Protein AF-A0A7J9X0Z9-F1 (afdb_monomer)

Secondary structure (DSSP, 8-state):
----GGGBTTTTSHHHHTSHHHHHHS--SS-----GGGHHHHHHHHHTT-S------BPP--------S----------------

Radius of gyration: 28.37 Å; Cα contacts (8 Å, |Δi|>4): 28; chains: 1; bounding box: 84×36×65 Å

Solvent-accessible surface area (backbone atoms only — not comparable to full-atom values): 6031 Å² total; per-residue (Å²): 139,85,87,61,62,85,50,29,59,50,52,91,39,78,65,41,70,77,26,71,66,43,49,70,77,55,58,69,98,60,88,85,86,74,63,76,84,49,51,62,59,52,51,51,37,44,73,70,60,74,46,81,78,92,66,92,48,72,44,82,76,78,91,77,69,80,81,88,76,76,96,74,74,85,74,83,80,86,82,76,81,89,85,90,134

pLDDT: mean 75.95, std 17.42, range [38.81, 95.81]

Sequence (85 aa):
MRIDCTQCEMYQSEHCEDCLVTAVLHPPAGPVEIDQDLDPPLRELAGAGLIPVLKFRPRPQSRDEPDARGTGSAGPQNCLDRKAN

Mean predicted aligned error: 14.18 Å

Structure (mmCIF, N/CA/C/O backbone):
data_AF-A0A7J9X0Z9-F1
#
_entry.id   AF-A0A7J9X0Z9-F1
#
loop_
_atom_site.group_PDB
_atom_site.id
_atom_site.type_symbol
_atom_site.label_atom_id
_atom_site.label_alt_id
_atom_site.label_comp_id
_atom_site.label_asym_id
_atom_site.label_entity_id
_atom_site.label_seq_id
_atom_site.pdbx_PDB_ins_code
_atom_site.Cartn_x
_atom_site.Cartn_y
_atom_site.Cartn_z
_atom_site.occupancy
_atom_site.B_iso_or_equiv
_atom_site.auth_seq_id
_atom_site.auth_comp_id
_atom_site.auth_asym_id
_atom_site.auth_atom_id
_atom_site.pdbx_PDB_model_num
ATOM 1 N N . MET A 1 1 ? -11.803 -17.948 -0.192 1.00 64.81 1 MET A N 1
ATOM 2 C CA . MET A 1 1 ? -11.459 -16.771 0.635 1.00 64.81 1 MET A CA 1
ATOM 3 C C . MET A 1 1 ? -12.256 -15.594 0.080 1.00 64.81 1 MET A C 1
ATOM 5 O O . MET A 1 1 ? -12.219 -15.415 -1.129 1.00 64.81 1 MET A O 1
ATOM 9 N N . ARG A 1 2 ? -13.051 -14.883 0.890 1.00 78.00 2 ARG A N 1
ATOM 10 C CA . ARG A 1 2 ? -13.901 -13.767 0.430 1.00 78.00 2 ARG A CA 1
ATOM 11 C C . ARG A 1 2 ? -13.471 -12.503 1.166 1.00 78.00 2 ARG A C 1
ATOM 13 O O . ARG A 1 2 ? -13.482 -12.501 2.391 1.00 78.00 2 ARG A O 1
ATOM 20 N N . ILE A 1 3 ? -13.068 -11.482 0.419 1.00 84.56 3 ILE A N 1
ATOM 21 C CA . ILE A 1 3 ? -12.743 -10.159 0.958 1.00 84.56 3 ILE A CA 1
ATOM 22 C C . ILE A 1 3 ? -14.004 -9.301 0.839 1.00 84.56 3 ILE A C 1
ATOM 24 O O . ILE A 1 3 ? -14.614 -9.255 -0.228 1.00 84.56 3 ILE A O 1
ATOM 28 N N . ASP A 1 4 ? -14.401 -8.655 1.933 1.00 88.62 4 ASP A N 1
ATOM 29 C CA . ASP A 1 4 ? -15.462 -7.648 1.950 1.00 88.62 4 ASP A CA 1
ATOM 30 C C . ASP A 1 4 ? -14.834 -6.280 2.228 1.00 88.62 4 ASP A C 1
ATOM 32 O O . ASP A 1 4 ? -14.434 -5.978 3.355 1.00 88.62 4 ASP A O 1
ATOM 36 N N . CYS A 1 5 ? -14.715 -5.456 1.184 1.00 88.50 5 CYS A N 1
ATOM 37 C CA . CYS A 1 5 ? -14.092 -4.140 1.289 1.00 88.50 5 CYS A CA 1
ATOM 38 C C . CYS A 1 5 ? -14.857 -3.202 2.230 1.00 88.50 5 CYS A C 1
ATOM 40 O O . CYS A 1 5 ? -14.227 -2.339 2.829 1.00 88.50 5 CYS A O 1
ATOM 42 N N . THR A 1 6 ? -16.167 -3.384 2.427 1.00 90.44 6 THR A N 1
ATOM 43 C CA . THR A 1 6 ? -16.968 -2.513 3.310 1.00 90.44 6 THR A CA 1
ATOM 44 C C . THR A 1 6 ? -16.598 -2.676 4.786 1.00 90.44 6 THR A C 1
ATOM 46 O O . THR A 1 6 ? -16.751 -1.751 5.585 1.00 90.44 6 THR A O 1
ATOM 49 N N . GLN A 1 7 ? -16.036 -3.833 5.140 1.00 91.25 7 GLN A N 1
ATOM 50 C CA . GLN A 1 7 ? -15.530 -4.131 6.477 1.00 91.25 7 GLN A CA 1
ATOM 51 C C . GLN A 1 7 ? -14.095 -3.636 6.693 1.00 91.25 7 GLN A C 1
ATOM 53 O O . GLN A 1 7 ? -13.586 -3.732 7.809 1.00 91.25 7 GLN A O 1
ATOM 58 N N . CYS A 1 8 ? -13.431 -3.118 5.656 1.00 89.88 8 CYS A N 1
ATOM 59 C CA . CYS A 1 8 ? -12.089 -2.567 5.770 1.00 89.88 8 CYS A CA 1
ATOM 60 C C . CYS A 1 8 ? -12.131 -1.193 6.452 1.00 89.88 8 CYS A C 1
ATOM 62 O O . CYS A 1 8 ? -12.980 -0.348 6.152 1.00 89.88 8 CYS A O 1
ATOM 64 N N . GLU A 1 9 ? -11.175 -0.947 7.338 1.00 91.06 9 GLU A N 1
ATOM 65 C CA . GLU A 1 9 ? -10.927 0.365 7.937 1.00 91.06 9 GLU A CA 1
ATOM 66 C C . GLU A 1 9 ? -10.590 1.417 6.869 1.00 91.06 9 GLU A C 1
ATOM 68 O O . GLU A 1 9 ? -11.031 2.556 6.968 1.00 91.06 9 GLU A O 1
ATOM 73 N N . MET A 1 10 ? -9.896 1.006 5.802 1.00 89.31 10 MET A N 1
ATOM 74 C CA . MET A 1 10 ? -9.483 1.875 4.695 1.00 89.31 10 MET A CA 1
ATOM 75 C C . MET A 1 10 ? -10.567 2.070 3.624 1.00 89.31 10 MET A C 1
ATOM 77 O O . MET A 1 10 ? -10.295 2.664 2.591 1.00 89.31 10 MET A O 1
ATOM 81 N N . TYR A 1 11 ? -11.785 1.550 3.804 1.00 91.06 11 TYR A N 1
ATOM 82 C CA . TYR A 1 11 ? -12.831 1.659 2.781 1.00 91.06 11 TYR A CA 1
ATOM 83 C C . TYR A 1 11 ? -13.129 3.126 2.429 1.00 91.06 11 TYR A C 1
ATOM 85 O O . TYR A 1 11 ? -13.417 3.917 3.325 1.00 91.06 11 TYR A O 1
ATOM 93 N N . GLN A 1 12 ? -13.095 3.457 1.131 1.00 90.31 12 GLN A N 1
ATOM 94 C CA . GLN A 1 12 ? -13.284 4.814 0.584 1.00 90.31 12 GLN A CA 1
ATOM 95 C C . GLN A 1 12 ? -12.225 5.851 1.006 1.00 90.31 12 GLN A C 1
ATOM 97 O O . GLN A 1 12 ? -12.440 7.046 0.816 1.00 90.31 12 GLN A O 1
ATOM 102 N N . SER A 1 13 ? -11.085 5.423 1.554 1.00 89.62 13 SER A N 1
ATOM 103 C CA . SER A 1 13 ? -9.916 6.297 1.691 1.00 89.62 13 SER A CA 1
ATOM 104 C C . SER A 1 13 ? -9.053 6.265 0.428 1.00 89.62 13 SER A C 1
ATOM 106 O O . SER A 1 13 ? -9.190 5.371 -0.408 1.00 89.62 13 SER A O 1
ATOM 108 N N . GLU A 1 14 ? -8.110 7.202 0.320 1.00 87.50 14 GLU A N 1
ATOM 109 C CA . GLU A 1 14 ? -7.097 7.217 -0.748 1.00 87.50 14 GLU A CA 1
ATOM 110 C C . GLU A 1 14 ? -6.292 5.904 -0.816 1.00 87.50 14 GLU A C 1
ATOM 112 O O . GLU A 1 14 ? -5.965 5.414 -1.893 1.00 87.50 14 GLU A O 1
ATOM 117 N N . HIS A 1 15 ? -6.067 5.247 0.327 1.00 85.56 15 HIS A N 1
ATOM 118 C CA . HIS A 1 15 ? -5.395 3.947 0.387 1.00 85.56 15 HIS A CA 1
ATOM 119 C C . HIS A 1 15 ? -6.239 2.793 -0.179 1.00 85.56 15 HIS A C 1
ATOM 121 O O . HIS A 1 15 ? -5.706 1.717 -0.451 1.00 85.56 15 HIS A O 1
ATOM 127 N N . CYS A 1 16 ? -7.555 2.973 -0.331 1.00 85.94 16 CYS A N 1
ATOM 128 C CA . CYS A 1 16 ? -8.421 1.979 -0.962 1.00 85.94 16 CYS A CA 1
ATOM 129 C C . CYS A 1 16 ? -8.182 1.898 -2.472 1.00 85.94 16 CYS A C 1
ATOM 131 O O . CYS A 1 16 ? -8.331 0.825 -3.057 1.00 85.94 16 CYS A O 1
ATOM 133 N N . GLU A 1 17 ? -7.831 3.019 -3.100 1.00 82.62 17 GLU A N 1
ATOM 134 C CA . GLU A 1 17 ? -7.614 3.091 -4.546 1.00 82.62 17 GLU A CA 1
ATOM 135 C C . GLU A 1 17 ? -6.327 2.356 -4.941 1.00 82.62 17 GLU A C 1
ATOM 137 O O . GLU A 1 17 ? -6.318 1.644 -5.942 1.00 82.62 17 GLU A O 1
ATOM 142 N N . ASP A 1 18 ? -5.308 2.398 -4.079 1.00 81.44 18 ASP A N 1
ATOM 143 C CA . ASP A 1 18 ? -4.031 1.680 -4.223 1.00 81.44 18 ASP A CA 1
ATOM 144 C C . ASP A 1 18 ? -3.991 0.337 -3.455 1.00 81.44 18 ASP A C 1
ATOM 146 O O . ASP A 1 18 ? -2.949 -0.151 -3.017 1.00 81.44 18 ASP A O 1
ATOM 150 N N . CYS A 1 19 ? -5.150 -0.284 -3.215 1.00 84.81 19 CYS A N 1
ATOM 151 C CA . CYS A 1 19 ? -5.192 -1.554 -2.494 1.00 84.81 19 CYS A CA 1
ATOM 152 C C . CYS A 1 19 ? -4.931 -2.762 -3.414 1.00 84.81 19 CYS A C 1
ATOM 154 O O . CYS A 1 19 ? -5.272 -2.767 -4.597 1.00 84.81 19 CYS A O 1
ATOM 156 N N . LEU A 1 20 ? -4.426 -3.862 -2.835 1.00 84.56 20 LEU A N 1
ATOM 157 C CA . LEU A 1 20 ? -4.225 -5.138 -3.545 1.00 84.56 20 LEU A CA 1
ATOM 158 C C . LEU A 1 20 ? -5.483 -5.606 -4.295 1.00 84.56 20 LEU A C 1
ATOM 160 O O . LEU A 1 20 ? -5.384 -6.187 -5.371 1.00 84.56 20 LEU A O 1
ATOM 164 N N . VAL A 1 21 ? -6.671 -5.369 -3.726 1.00 87.56 21 VAL A N 1
ATOM 165 C CA . VAL A 1 21 ? -7.941 -5.772 -4.347 1.00 87.56 21 VAL A CA 1
ATOM 166 C C . VAL A 1 21 ? -8.151 -5.032 -5.666 1.00 87.56 21 VAL A C 1
ATOM 168 O O . VAL A 1 21 ? -8.567 -5.659 -6.636 1.00 87.56 21 VAL A O 1
ATOM 171 N N . THR A 1 22 ? -7.805 -3.744 -5.743 1.00 83.38 22 THR A N 1
ATOM 172 C CA . THR A 1 22 ? -7.866 -2.977 -6.992 1.00 83.38 22 THR A CA 1
ATOM 173 C C . THR A 1 22 ? -6.959 -3.593 -8.051 1.00 83.38 22 THR A C 1
ATOM 175 O O . THR A 1 22 ? -7.436 -3.854 -9.152 1.00 83.38 22 THR A O 1
ATOM 178 N N . ALA A 1 23 ? -5.705 -3.907 -7.708 1.00 82.25 23 ALA A N 1
ATOM 179 C CA . ALA A 1 23 ? -4.745 -4.517 -8.632 1.00 82.25 23 ALA A CA 1
ATOM 180 C C . ALA A 1 23 ? -5.172 -5.917 -9.114 1.00 82.25 23 ALA A C 1
ATOM 182 O O . ALA A 1 23 ? -4.932 -6.279 -10.261 1.00 82.25 23 ALA A O 1
ATOM 183 N N . VAL A 1 24 ? -5.830 -6.709 -8.259 1.00 85.00 24 VAL A N 1
ATOM 184 C CA . VAL A 1 24 ? -6.350 -8.038 -8.631 1.00 85.00 24 VAL A CA 1
ATOM 185 C C . VAL A 1 24 ? -7.577 -7.936 -9.540 1.00 85.00 24 VAL A C 1
ATOM 187 O O . VAL A 1 24 ? -7.725 -8.742 -10.456 1.00 85.00 24 VAL A O 1
ATOM 190 N N . LEU A 1 25 ? -8.473 -6.979 -9.284 1.00 86.44 25 LEU A N 1
ATOM 191 C CA . LEU A 1 25 ? -9.692 -6.793 -10.081 1.00 86.44 25 LEU A CA 1
ATOM 192 C C . LEU A 1 25 ? -9.428 -6.067 -11.404 1.00 86.44 25 LEU A C 1
ATOM 194 O O . LEU A 1 25 ? -10.125 -6.316 -12.385 1.00 86.44 25 LEU A O 1
ATOM 198 N N . HIS A 1 26 ? -8.421 -5.199 -11.430 1.00 84.44 26 HIS A N 1
ATOM 199 C CA . HIS A 1 26 ? -8.001 -4.430 -12.596 1.00 84.44 26 HIS A CA 1
ATOM 200 C C . HIS A 1 26 ? -6.512 -4.678 -12.845 1.00 84.44 26 HIS A C 1
ATOM 202 O O . HIS A 1 26 ? -5.689 -3.785 -12.624 1.00 84.44 26 HIS A O 1
ATOM 208 N N . PRO A 1 27 ? -6.142 -5.900 -13.262 1.00 81.94 27 PRO A N 1
ATOM 209 C CA . PRO A 1 27 ? -4.754 -6.193 -13.550 1.00 81.94 27 PRO A CA 1
ATOM 210 C C . PRO A 1 27 ? -4.262 -5.303 -14.700 1.00 81.94 27 PRO A C 1
ATOM 212 O O . PRO A 1 27 ? -5.037 -4.982 -15.612 1.00 81.94 27 PRO A O 1
ATOM 215 N N . PRO A 1 28 ? -2.980 -4.901 -14.689 1.00 80.88 28 PRO A N 1
ATOM 216 C CA . PRO A 1 28 ? -2.387 -4.203 -15.818 1.00 80.88 28 PRO A CA 1
ATOM 217 C C . PRO A 1 28 ? -2.549 -5.032 -17.098 1.00 80.88 28 PRO A C 1
ATOM 219 O O . PRO A 1 28 ? -2.550 -6.262 -17.073 1.00 80.88 28 PRO A O 1
ATOM 222 N N . ALA A 1 29 ? -2.680 -4.349 -18.236 1.00 84.38 29 ALA A N 1
ATOM 223 C CA . ALA A 1 29 ? -2.973 -4.984 -19.524 1.00 84.38 29 ALA A CA 1
ATOM 224 C C . ALA A 1 29 ? -1.874 -5.951 -20.020 1.00 84.38 29 ALA A C 1
ATOM 226 O O . ALA A 1 29 ? -2.086 -6.668 -20.995 1.00 84.38 29 ALA A O 1
ATOM 227 N N . GLY A 1 30 ? -0.709 -5.965 -19.369 1.00 85.56 30 GLY A N 1
ATOM 228 C CA . GLY A 1 30 ? 0.421 -6.822 -19.702 1.00 85.56 30 GLY A CA 1
ATOM 229 C C . GLY A 1 30 ? 1.138 -7.348 -18.457 1.00 85.56 30 GLY A C 1
ATOM 230 O O . GLY A 1 30 ? 0.869 -6.886 -17.344 1.00 85.56 30 GLY A O 1
ATOM 231 N N . PRO A 1 31 ? 2.043 -8.324 -18.640 1.00 81.81 31 PRO A N 1
ATOM 232 C CA . PRO A 1 31 ? 2.836 -8.871 -17.550 1.00 81.81 31 PRO A CA 1
ATOM 233 C C . PRO A 1 31 ? 3.743 -7.795 -16.949 1.00 81.81 31 PRO A C 1
ATOM 235 O O . PRO A 1 31 ? 4.313 -6.965 -17.660 1.00 81.81 31 PRO A O 1
ATOM 238 N N . VAL A 1 32 ? 3.872 -7.828 -15.624 1.00 83.25 32 VAL A N 1
ATOM 239 C CA . VAL A 1 32 ? 4.874 -7.051 -14.895 1.00 83.25 32 VAL A CA 1
ATOM 240 C C . VAL A 1 32 ? 6.074 -7.965 -14.686 1.00 83.25 32 VAL A C 1
ATOM 242 O O . VAL A 1 32 ? 6.009 -8.894 -13.885 1.00 83.25 32 VAL A O 1
ATOM 245 N N . GLU A 1 33 ? 7.145 -7.714 -15.432 1.00 87.75 33 GLU A N 1
ATOM 246 C CA 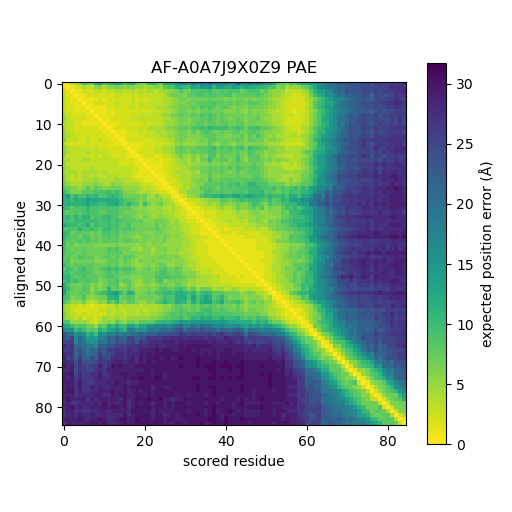. GLU A 1 33 ? 8.410 -8.434 -15.292 1.00 87.75 33 GLU A CA 1
ATOM 247 C C . GLU A 1 33 ? 9.253 -7.765 -14.201 1.00 87.75 33 GLU A C 1
ATOM 249 O O . GLU A 1 33 ? 9.534 -6.565 -14.266 1.00 87.75 33 GLU A O 1
ATOM 254 N N . ILE A 1 34 ? 9.647 -8.540 -13.193 1.00 87.06 34 ILE A N 1
ATOM 255 C CA . ILE A 1 34 ? 10.583 -8.118 -12.147 1.00 87.06 34 ILE A CA 1
ATOM 256 C C . ILE A 1 34 ? 11.848 -8.946 -12.337 1.00 87.06 34 ILE A C 1
ATOM 258 O O . ILE A 1 34 ? 11.787 -10.174 -12.352 1.00 87.06 34 ILE A O 1
ATOM 262 N N . ASP A 1 35 ? 12.979 -8.266 -12.512 1.00 92.19 35 ASP A N 1
ATOM 263 C CA . ASP A 1 35 ? 14.272 -8.925 -12.680 1.00 92.19 35 ASP A CA 1
ATOM 264 C C . ASP A 1 35 ? 14.630 -9.737 -11.424 1.00 92.19 35 ASP A C 1
ATOM 266 O O . ASP A 1 35 ? 14.429 -9.275 -10.299 1.00 92.19 35 ASP A O 1
ATOM 270 N N . GLN A 1 36 ? 15.188 -10.932 -11.612 1.00 91.88 36 GLN A N 1
ATOM 271 C CA . GLN A 1 36 ? 15.621 -11.808 -10.520 1.00 91.88 36 GLN A CA 1
ATOM 272 C C . GLN A 1 36 ? 16.698 -11.145 -9.653 1.00 91.88 36 GLN A C 1
ATOM 274 O O . GLN A 1 36 ? 16.763 -11.397 -8.450 1.00 91.88 36 GLN A O 1
ATOM 279 N N . ASP A 1 37 ? 17.497 -10.246 -10.228 1.00 95.81 37 ASP A N 1
ATOM 280 C CA . ASP A 1 37 ? 18.509 -9.492 -9.485 1.00 95.81 37 ASP A CA 1
ATOM 281 C C . ASP A 1 37 ? 17.893 -8.483 -8.492 1.00 95.81 37 ASP A C 1
ATOM 283 O O . ASP A 1 37 ? 18.581 -8.000 -7.587 1.00 95.81 37 ASP A O 1
ATOM 287 N N . LEU A 1 38 ? 16.591 -8.181 -8.606 1.00 93.75 38 LEU A N 1
ATOM 288 C CA . LEU A 1 38 ? 15.864 -7.322 -7.664 1.00 93.75 38 LEU A CA 1
ATOM 289 C C . LEU A 1 38 ? 15.346 -8.074 -6.431 1.00 93.75 38 LEU A C 1
ATOM 291 O O . LEU A 1 38 ? 15.008 -7.425 -5.437 1.00 93.75 38 LEU A O 1
ATOM 295 N N . ASP A 1 39 ? 15.328 -9.408 -6.431 1.00 91.38 39 ASP A N 1
ATOM 296 C CA . ASP A 1 39 ? 14.824 -10.189 -5.295 1.00 91.38 39 ASP A CA 1
ATOM 297 C C . ASP A 1 39 ? 15.600 -9.931 -3.986 1.00 91.38 39 ASP A C 1
ATOM 299 O O . ASP A 1 39 ? 14.958 -9.685 -2.954 1.00 91.38 39 ASP A O 1
ATOM 303 N N . PRO A 1 40 ? 16.954 -9.952 -3.961 1.00 94.81 40 PRO A N 1
ATOM 304 C CA . PRO A 1 40 ? 17.695 -9.705 -2.726 1.00 94.81 40 PRO A CA 1
ATOM 305 C C . PRO A 1 40 ? 17.468 -8.291 -2.154 1.00 94.81 40 PRO A C 1
ATOM 307 O O . PRO A 1 40 ? 17.097 -8.203 -0.979 1.00 94.81 40 PRO A O 1
ATOM 310 N N . PRO A 1 41 ? 17.575 -7.195 -2.939 1.00 94.81 41 PRO A N 1
ATOM 311 C CA . PRO A 1 41 ? 17.256 -5.850 -2.455 1.00 94.81 41 PRO A CA 1
ATOM 312 C C . PRO A 1 41 ? 15.817 -5.706 -1.948 1.00 94.81 41 PRO A C 1
ATOM 314 O O . PRO A 1 41 ? 15.591 -5.109 -0.895 1.00 94.81 41 PRO A O 1
ATOM 317 N N . LEU A 1 42 ? 14.828 -6.279 -2.645 1.00 92.00 42 LEU A N 1
ATOM 318 C CA . LEU A 1 42 ? 13.427 -6.229 -2.209 1.00 92.00 42 LEU A CA 1
ATOM 319 C C . LEU A 1 42 ? 13.231 -6.930 -0.861 1.00 92.00 42 LEU A C 1
ATOM 321 O O . LEU A 1 42 ? 12.502 -6.432 0.002 1.00 92.00 42 LEU A O 1
ATOM 325 N N . ARG A 1 43 ? 13.911 -8.059 -0.639 1.00 90.69 43 ARG A N 1
ATOM 326 C CA . ARG A 1 43 ? 13.876 -8.766 0.645 1.00 90.69 43 ARG A CA 1
ATOM 327 C C . ARG A 1 43 ? 14.510 -7.946 1.771 1.00 90.69 43 ARG A C 1
ATOM 329 O O . ARG A 1 43 ? 13.962 -7.937 2.874 1.00 90.69 43 ARG A O 1
ATOM 336 N N . GLU A 1 44 ? 15.615 -7.251 1.515 1.00 95.12 44 GLU A N 1
ATOM 337 C CA . GLU A 1 44 ? 16.241 -6.359 2.500 1.00 95.12 44 GLU A CA 1
ATOM 338 C C . GLU A 1 44 ? 15.332 -5.181 2.860 1.00 95.12 44 GLU A C 1
ATOM 340 O O . GLU A 1 44 ? 15.112 -4.912 4.043 1.00 95.12 44 GLU A O 1
ATOM 345 N N . LEU A 1 45 ? 14.726 -4.531 1.862 1.00 93.69 45 LEU A N 1
ATOM 346 C CA . LEU A 1 45 ? 13.778 -3.434 2.076 1.00 93.69 45 LEU A CA 1
ATOM 347 C C . LEU A 1 45 ? 12.545 -3.887 2.871 1.00 93.69 45 LEU A C 1
ATOM 349 O O . LEU A 1 45 ? 12.095 -3.180 3.776 1.00 93.69 45 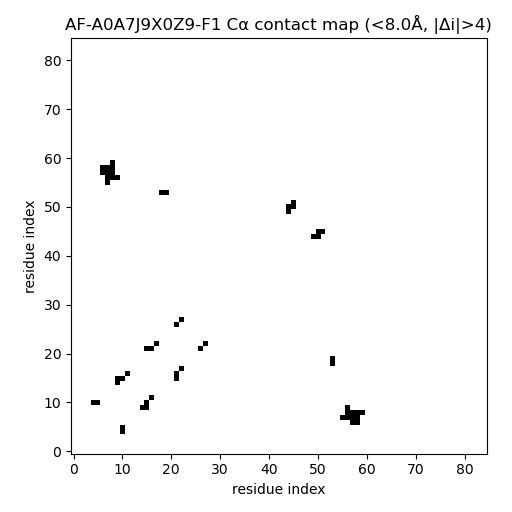LEU A O 1
ATOM 353 N N . ALA A 1 46 ? 12.017 -5.078 2.578 1.00 90.06 46 ALA A N 1
ATOM 354 C CA . ALA A 1 46 ? 10.927 -5.672 3.347 1.00 90.06 46 ALA A CA 1
ATOM 355 C C . ALA A 1 46 ? 11.347 -5.967 4.797 1.00 90.06 46 ALA A C 1
ATOM 357 O O . ALA A 1 46 ? 10.602 -5.656 5.727 1.00 90.06 46 ALA A O 1
ATOM 358 N N . GLY A 1 47 ? 12.550 -6.515 5.002 1.00 89.00 47 GLY A N 1
ATOM 359 C CA . GLY A 1 47 ? 13.117 -6.764 6.331 1.00 89.00 47 GLY A CA 1
ATOM 360 C C . GLY A 1 47 ? 13.345 -5.485 7.142 1.00 89.00 47 GLY A C 1
ATOM 361 O O . GLY A 1 47 ? 13.150 -5.487 8.356 1.00 89.00 47 GLY A O 1
ATOM 362 N N . ALA A 1 48 ? 13.685 -4.384 6.472 1.00 94.62 48 ALA A N 1
ATOM 363 C CA . ALA A 1 48 ? 13.829 -3.057 7.067 1.00 94.62 48 ALA A CA 1
ATOM 364 C C . ALA A 1 48 ? 12.487 -2.333 7.305 1.00 94.62 48 ALA A C 1
ATOM 366 O O . ALA A 1 48 ? 12.475 -1.241 7.872 1.00 94.62 48 ALA A O 1
ATOM 367 N N . GLY A 1 49 ? 11.357 -2.908 6.876 1.00 89.06 49 GLY A N 1
ATOM 368 C CA . GLY A 1 49 ? 10.031 -2.295 7.005 1.00 89.06 49 GLY A CA 1
ATOM 369 C C . GLY A 1 49 ? 9.770 -1.136 6.037 1.00 89.06 49 GLY A C 1
ATOM 370 O O . GLY A 1 49 ? 8.816 -0.387 6.234 1.00 89.06 49 GLY A O 1
ATOM 371 N N . LEU A 1 50 ? 10.594 -0.987 4.996 1.00 90.12 50 LEU A N 1
ATOM 372 C CA . LEU A 1 50 ? 10.458 0.055 3.971 1.00 90.12 50 LEU A CA 1
ATOM 373 C C . LEU A 1 50 ? 9.457 -0.320 2.871 1.00 90.12 50 LEU A C 1
ATOM 375 O O . LEU A 1 50 ? 9.040 0.540 2.101 1.00 90.12 50 LEU A O 1
ATOM 379 N N . ILE A 1 51 ? 9.050 -1.590 2.814 1.00 87.19 51 ILE A N 1
ATOM 380 C CA . ILE A 1 51 ? 7.952 -2.062 1.968 1.00 87.19 51 ILE A CA 1
ATOM 381 C C . ILE A 1 51 ? 6.732 -2.308 2.866 1.00 87.19 51 ILE A C 1
ATOM 383 O O . ILE A 1 51 ? 6.776 -3.202 3.720 1.00 87.19 51 ILE A O 1
ATOM 387 N N . PRO A 1 52 ? 5.637 -1.542 2.704 1.00 74.19 52 PRO A N 1
ATOM 388 C CA . PRO A 1 52 ? 4.425 -1.727 3.489 1.00 74.19 52 PRO A CA 1
ATOM 389 C C . PRO A 1 52 ? 3.831 -3.118 3.273 1.00 74.19 52 PRO A C 1
ATOM 391 O O . PRO A 1 52 ? 3.621 -3.561 2.144 1.00 74.19 52 PRO A O 1
ATOM 394 N N . VAL A 1 53 ? 3.498 -3.810 4.363 1.00 70.56 53 VAL A N 1
ATOM 395 C CA . VAL A 1 53 ? 2.794 -5.090 4.253 1.00 70.56 53 VAL A CA 1
ATOM 396 C C . VAL A 1 53 ? 1.319 -4.808 3.995 1.00 70.56 53 VAL A C 1
ATOM 398 O O . VAL A 1 53 ? 0.609 -4.353 4.895 1.00 70.56 53 VAL A O 1
ATOM 401 N N . LEU A 1 54 ? 0.847 -5.106 2.783 1.00 69.31 54 LEU A N 1
ATOM 402 C CA . LEU A 1 54 ? -0.570 -5.023 2.434 1.00 69.31 54 LEU A CA 1
ATOM 403 C C . LEU A 1 54 ? -1.356 -6.021 3.294 1.00 69.31 54 LEU A C 1
ATOM 405 O O . LEU A 1 54 ? -1.340 -7.230 3.061 1.00 69.31 54 LEU A O 1
ATOM 409 N N . LYS A 1 55 ? -2.024 -5.520 4.335 1.00 74.88 55 LYS A N 1
ATOM 410 C CA . LYS A 1 55 ? -2.867 -6.320 5.227 1.00 74.88 55 LYS A CA 1
ATOM 411 C C . LYS A 1 55 ? -4.249 -5.703 5.307 1.00 74.88 55 LYS A C 1
ATOM 413 O O . LYS A 1 55 ? -4.385 -4.514 5.576 1.00 74.88 55 LYS A O 1
ATOM 418 N N . PHE A 1 56 ? -5.268 -6.542 5.146 1.00 83.50 56 PHE A N 1
ATOM 419 C CA . PHE A 1 56 ? -6.638 -6.164 5.459 1.00 83.50 56 PHE A CA 1
ATOM 420 C C . PHE A 1 56 ? -6.733 -5.766 6.937 1.00 83.50 56 PHE A C 1
ATOM 422 O O . PHE A 1 56 ? -6.358 -6.540 7.824 1.00 83.50 56 PHE A O 1
ATOM 429 N N . ARG A 1 57 ? -7.219 -4.551 7.192 1.00 86.00 57 ARG A N 1
ATOM 430 C CA . ARG A 1 57 ? -7.485 -4.037 8.535 1.00 86.00 57 ARG A CA 1
ATOM 431 C C . ARG A 1 57 ? -8.998 -4.014 8.741 1.00 86.00 57 ARG A C 1
ATOM 433 O O . ARG A 1 57 ? -9.661 -3.205 8.095 1.00 86.00 57 ARG A O 1
ATOM 440 N N . PRO A 1 58 ? -9.568 -4.912 9.563 1.00 88.00 58 PRO A N 1
ATOM 441 C CA . PRO A 1 58 ? -10.991 -4.863 9.862 1.00 88.00 58 PRO A CA 1
ATOM 442 C C . PRO A 1 58 ? -11.314 -3.573 10.617 1.00 88.00 58 PRO A C 1
ATOM 444 O O . PRO A 1 58 ? -10.601 -3.205 11.550 1.00 88.00 58 PRO A O 1
ATOM 447 N N . ARG A 1 59 ? -12.406 -2.911 10.234 1.00 89.19 59 ARG A N 1
ATOM 448 C CA . ARG A 1 59 ? -12.934 -1.746 10.942 1.00 89.19 59 ARG A CA 1
ATOM 449 C C . ARG A 1 59 ? -13.225 -2.128 12.400 1.00 89.19 59 ARG A C 1
ATOM 451 O O . ARG A 1 59 ? -13.820 -3.188 12.629 1.00 89.19 59 ARG A O 1
ATOM 458 N N . PRO A 1 60 ? -12.860 -1.291 13.387 1.00 82.06 60 PRO A N 1
ATOM 459 C CA . PRO A 1 60 ? -13.291 -1.515 14.758 1.00 82.06 60 PRO A CA 1
ATOM 460 C C . PRO A 1 60 ? -14.821 -1.522 14.786 1.00 82.06 60 PRO A C 1
ATOM 462 O O . PRO A 1 60 ? -15.467 -0.553 14.391 1.00 82.06 60 PRO A O 1
ATOM 465 N N . GLN A 1 61 ? -15.413 -2.641 15.202 1.00 70.12 61 GLN A N 1
ATOM 466 C CA . GLN A 1 61 ? -16.850 -2.698 15.437 1.00 70.12 61 GLN A CA 1
ATOM 467 C C . GLN A 1 61 ? -17.146 -1.743 16.593 1.00 70.12 61 GLN A C 1
ATOM 469 O O . GLN A 1 61 ? -16.661 -1.967 17.703 1.00 70.12 61 GLN A O 1
ATOM 474 N N . SER A 1 62 ? -17.905 -0.677 16.346 1.00 60.47 62 SER A N 1
ATOM 475 C CA . SER A 1 62 ? -18.460 0.148 17.414 1.00 60.47 62 SER A CA 1
ATOM 476 C C . SER A 1 62 ? -19.421 -0.728 18.215 1.00 60.47 62 SER A C 1
ATOM 478 O O . SER A 1 62 ? -20.587 -0.881 17.857 1.00 60.47 62 SER A O 1
ATOM 480 N N . ARG A 1 63 ? -18.922 -1.372 19.272 1.00 58.56 63 ARG A N 1
ATOM 481 C CA . ARG A 1 63 ? -19.728 -2.088 20.268 1.00 58.56 63 ARG A CA 1
ATOM 482 C C . ARG A 1 63 ? -20.443 -1.088 21.180 1.00 58.56 63 ARG A C 1
ATOM 484 O O . ARG A 1 63 ? -20.316 -1.173 22.389 1.00 58.56 63 ARG A O 1
ATOM 491 N N . ASP A 1 64 ? -21.172 -0.154 20.589 1.00 53.97 64 ASP A N 1
ATOM 492 C CA . ASP A 1 64 ? -22.036 0.790 21.292 1.00 53.97 64 ASP A CA 1
ATOM 493 C C . ASP A 1 64 ? -23.282 1.035 20.439 1.00 53.97 64 ASP A C 1
ATOM 495 O O . ASP A 1 64 ? -23.576 2.142 20.005 1.00 53.97 64 ASP A O 1
ATOM 499 N N . GLU A 1 65 ? -24.029 -0.031 20.172 1.00 52.38 65 GLU A N 1
ATOM 500 C CA . GLU A 1 65 ? -25.472 0.103 20.034 1.00 52.38 65 GLU A CA 1
ATOM 501 C C . GLU A 1 65 ? -26.083 -0.957 20.954 1.00 52.38 65 GLU A C 1
ATOM 503 O O . GLU A 1 65 ? -25.881 -2.154 20.719 1.00 52.38 65 GLU A O 1
ATOM 508 N N . PRO A 1 66 ? -26.725 -0.565 22.073 1.00 52.00 66 PRO A N 1
ATOM 509 C CA . PRO A 1 66 ? -27.451 -1.521 22.881 1.00 52.00 66 PRO A CA 1
ATOM 510 C C . PRO A 1 66 ? -28.542 -2.097 21.989 1.00 52.00 66 PRO A C 1
ATOM 512 O O . PRO A 1 66 ? -29.322 -1.358 21.392 1.00 52.00 66 PRO A O 1
ATOM 515 N N . ASP A 1 67 ? -28.544 -3.420 21.890 1.00 53.06 67 ASP A N 1
ATOM 516 C CA . ASP A 1 67 ? -29.505 -4.237 21.166 1.00 53.06 67 ASP A CA 1
ATOM 517 C C . ASP A 1 67 ? -30.929 -3.937 21.672 1.00 53.06 67 ASP A C 1
ATOM 519 O O . ASP A 1 67 ? -31.477 -4.594 22.557 1.00 53.06 67 ASP A O 1
ATOM 523 N N . ALA A 1 68 ? -31.527 -2.862 21.159 1.00 55.62 68 ALA A N 1
ATOM 524 C CA . ALA A 1 68 ? -32.875 -2.416 21.475 1.00 55.62 68 ALA A CA 1
ATOM 525 C C . ALA A 1 68 ? -33.891 -3.212 20.647 1.00 55.62 68 ALA A C 1
ATOM 527 O O . ALA A 1 68 ? -34.786 -2.650 20.008 1.00 55.62 68 ALA A O 1
ATOM 528 N N . ARG A 1 69 ? -33.745 -4.541 20.618 1.00 50.09 69 ARG A N 1
ATOM 529 C CA . ARG A 1 69 ? -34.700 -5.428 19.959 1.00 50.09 69 ARG A CA 1
ATOM 530 C C . ARG A 1 69 ? -34.869 -6.742 20.721 1.00 50.09 69 ARG A C 1
ATOM 532 O O . ARG A 1 69 ? -34.348 -7.781 20.341 1.00 50.09 69 ARG A O 1
ATOM 539 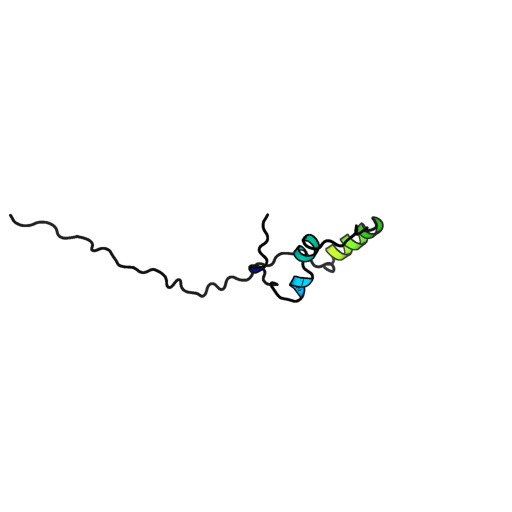N N . GLY A 1 70 ? -35.726 -6.698 21.746 1.00 44.56 70 GLY A N 1
ATOM 540 C CA . GLY A 1 70 ? -36.569 -7.857 22.055 1.00 44.56 70 GLY A CA 1
ATOM 541 C C . GLY A 1 70 ? -36.741 -8.266 23.516 1.00 44.56 70 GLY A C 1
ATOM 542 O O . GLY A 1 70 ? -36.777 -9.459 23.795 1.00 44.56 70 GLY A O 1
ATOM 543 N N . THR A 1 71 ? -36.947 -7.342 24.455 1.00 49.50 71 THR A N 1
ATOM 544 C CA . THR A 1 71 ? -37.704 -7.672 25.676 1.00 49.50 71 THR A CA 1
ATOM 545 C C . THR A 1 71 ? -39.195 -7.712 25.337 1.00 49.50 71 THR A C 1
ATOM 547 O O . THR A 1 71 ? -39.917 -6.725 25.444 1.00 49.50 71 THR A O 1
ATOM 550 N N . GLY A 1 72 ? -39.652 -8.880 24.886 1.00 42.53 72 GLY A N 1
ATOM 551 C CA . GLY A 1 72 ? -41.059 -9.206 24.667 1.00 42.53 72 GLY A CA 1
ATOM 552 C C . GLY A 1 72 ? -41.538 -10.242 25.678 1.00 42.53 72 GLY A C 1
ATOM 553 O O . GLY A 1 72 ? -41.429 -11.433 25.426 1.00 42.53 72 GLY A O 1
ATOM 554 N N . SER A 1 73 ? -42.055 -9.744 26.804 1.00 46.75 73 SER A N 1
ATOM 555 C CA . SER A 1 73 ? -43.021 -10.367 27.727 1.00 46.75 73 SER A CA 1
ATOM 556 C C . SER A 1 73 ? -42.772 -11.793 28.245 1.00 46.75 73 SER A C 1
ATOM 558 O O . SER A 1 73 ? -42.952 -12.787 27.545 1.00 46.75 73 SER A O 1
ATOM 560 N N . ALA A 1 74 ? -42.541 -11.864 29.558 1.00 44.41 74 ALA A N 1
ATOM 561 C CA . ALA A 1 74 ? -42.892 -12.996 30.406 1.00 44.41 74 ALA A CA 1
ATOM 562 C C . ALA A 1 74 ? -44.251 -13.604 30.006 1.00 44.41 74 ALA A C 1
ATOM 564 O O . ALA A 1 74 ? -45.281 -12.931 30.046 1.00 44.41 74 ALA A O 1
ATOM 565 N N . GLY A 1 75 ? -44.250 -14.887 29.644 1.00 38.81 75 GLY A N 1
ATOM 566 C CA . GLY A 1 75 ? -45.471 -15.686 29.639 1.00 38.81 75 GLY A CA 1
ATOM 567 C C . GLY A 1 75 ? -46.007 -15.801 31.072 1.00 38.81 75 GLY A C 1
ATOM 568 O O . GLY A 1 75 ? -45.201 -15.902 32.003 1.00 38.81 75 GLY A O 1
ATOM 569 N N . PRO A 1 76 ? -47.333 -15.778 31.293 1.00 49.53 76 PRO A N 1
ATOM 570 C CA . PRO A 1 76 ? -47.879 -15.981 32.623 1.00 49.53 76 PRO A CA 1
ATOM 571 C C . PRO A 1 76 ? -47.501 -17.388 33.096 1.00 49.53 76 PRO A C 1
ATOM 573 O O . PRO A 1 76 ? -47.946 -18.396 32.547 1.00 49.53 76 PRO A O 1
ATOM 576 N N . GLN A 1 77 ? -46.649 -17.442 34.120 1.00 55.78 77 GLN A N 1
ATOM 577 C CA . GLN A 1 77 ? -46.465 -18.624 34.948 1.00 55.78 77 GLN A CA 1
ATOM 578 C C . GLN A 1 77 ? -47.827 -18.943 35.559 1.00 55.78 77 GLN A C 1
ATOM 580 O O . GLN A 1 77 ? -48.298 -18.249 36.458 1.00 55.78 77 GLN A O 1
ATOM 585 N N . ASN A 1 78 ? -48.485 -19.969 35.026 1.00 52.34 78 ASN A N 1
ATOM 586 C CA . ASN A 1 78 ? -49.723 -20.485 35.580 1.00 52.34 78 ASN A CA 1
ATOM 587 C C . ASN A 1 78 ? -49.382 -21.299 36.840 1.00 52.34 78 ASN A C 1
ATOM 589 O O . ASN A 1 78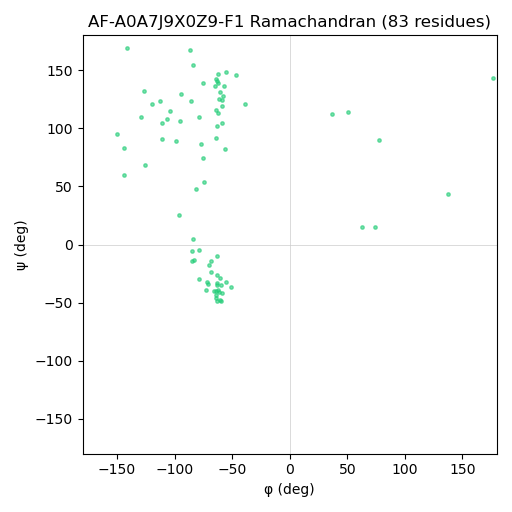 ? -49.344 -22.526 36.820 1.00 52.34 78 ASN A O 1
ATOM 593 N N . CYS A 1 79 ? -49.055 -20.589 37.919 1.00 54.75 79 CYS A N 1
ATOM 594 C 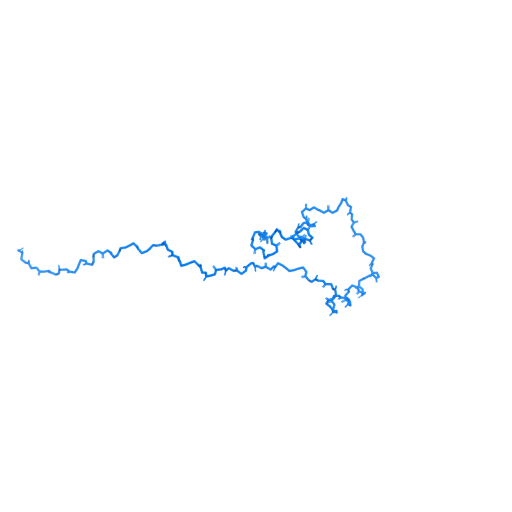CA . CYS A 1 79 ? -48.977 -21.121 39.271 1.00 54.75 79 CYS A CA 1
ATOM 595 C C . CYS A 1 79 ? -50.282 -20.772 39.980 1.00 54.75 79 CYS A C 1
ATOM 597 O O . CYS A 1 79 ? -50.370 -19.719 40.603 1.00 54.75 79 CYS A O 1
ATOM 599 N N . LEU A 1 80 ? -51.284 -21.645 39.879 1.00 51.00 80 LEU A N 1
ATOM 600 C CA . LEU A 1 80 ? -52.362 -21.746 40.861 1.00 51.00 80 LEU A CA 1
ATOM 601 C C . LEU A 1 80 ? -52.869 -23.189 40.893 1.00 51.00 80 LEU A C 1
ATOM 603 O O . LEU A 1 80 ? -53.693 -23.635 40.097 1.0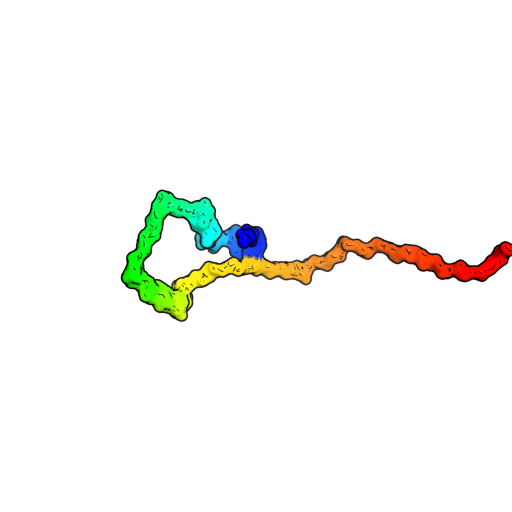0 51.00 80 LEU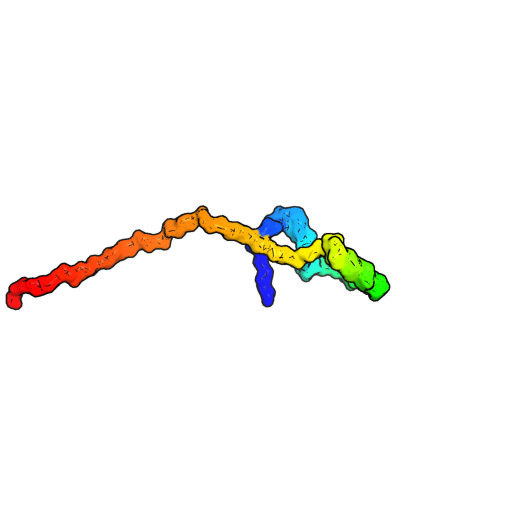 A O 1
ATOM 607 N N . ASP A 1 81 ? -52.297 -23.914 41.845 1.00 46.75 81 ASP A N 1
ATOM 608 C CA . ASP A 1 81 ? -52.820 -25.129 42.440 1.00 46.75 81 ASP A CA 1
ATOM 609 C C . ASP A 1 81 ? -54.305 -25.023 42.838 1.00 46.75 81 ASP A C 1
ATOM 611 O O . ASP A 1 81 ? -54.769 -24.002 43.339 1.00 46.75 81 ASP A O 1
ATOM 615 N N . ARG A 1 82 ? -54.996 -26.164 42.707 1.00 50.47 82 ARG A N 1
ATOM 616 C CA . ARG A 1 82 ? -55.978 -26.733 43.655 1.00 50.47 82 ARG A CA 1
ATOM 617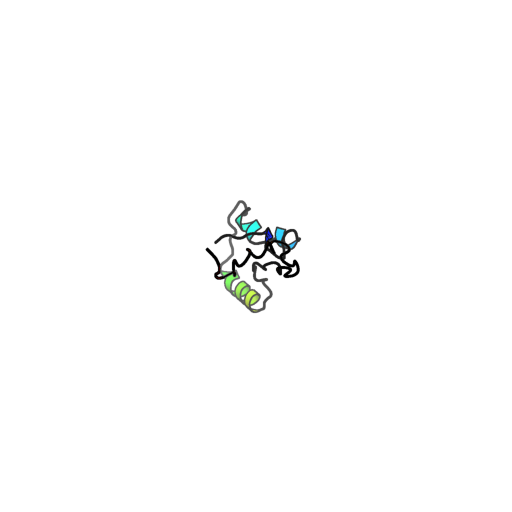 C C . ARG A 1 82 ? -56.896 -25.751 44.412 1.00 50.47 82 ARG A C 1
ATOM 619 O O . ARG A 1 82 ? -56.491 -25.197 45.429 1.00 50.47 82 ARG A O 1
ATOM 626 N N . LYS A 1 83 ? -58.203 -25.789 44.103 1.00 47.03 83 LYS A N 1
ATOM 627 C CA . LYS A 1 83 ? -59.285 -26.269 45.006 1.00 47.03 83 LYS A CA 1
ATOM 628 C C . LYS A 1 83 ? -60.689 -26.102 44.384 1.00 47.03 83 LYS A C 1
ATOM 630 O O . LYS A 1 83 ? -60.978 -25.072 43.797 1.00 47.03 83 LYS A O 1
ATOM 635 N N . ALA A 1 84 ? -61.544 -27.092 44.676 1.00 48.53 84 ALA A N 1
ATOM 636 C CA . ALA A 1 84 ? -63.017 -27.102 44.636 1.00 48.53 84 ALA A CA 1
ATOM 637 C C . ALA A 1 84 ? -63.726 -27.227 43.268 1.00 48.53 84 ALA A C 1
ATOM 639 O O . ALA A 1 84 ? -64.110 -26.233 42.662 1.00 48.53 84 ALA A O 1
ATOM 640 N N . ASN A 1 85 ? -63.996 -28.465 42.838 1.00 41.31 85 ASN A N 1
ATOM 641 C CA . ASN A 1 85 ? -65.306 -29.128 42.989 1.00 41.31 85 ASN A CA 1
ATOM 642 C C . ASN A 1 85 ? -65.137 -30.616 42.655 1.00 41.31 85 ASN A C 1
ATOM 644 O O . ASN A 1 85 ? -64.751 -30.907 41.501 1.00 41.31 85 ASN A O 1
#

Foldseek 3Di:
DDDDLVQFPCRPHPVVCVAPVVCVVDPPPDDDDDDPVCVVVVVVCVVVVVDPDRDG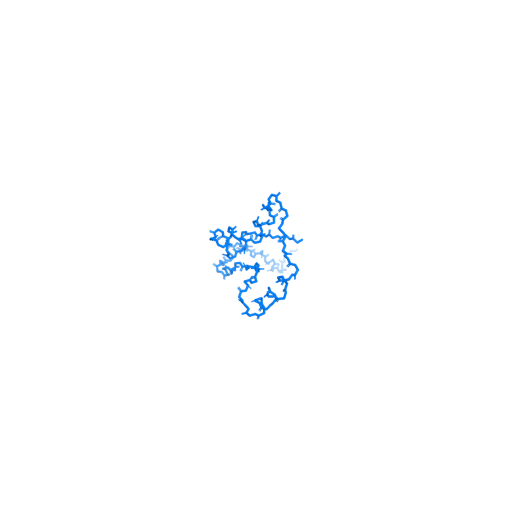DGDPPPPPDPPPDDPDDDDDPPPDDDDDD